Protein AF-A0A0F9JXE2-F1 (afdb_monomer_lite)

Structure (mmCIF, N/CA/C/O backbone):
data_AF-A0A0F9JXE2-F1
#
_entry.id   AF-A0A0F9JXE2-F1
#
loop_
_atom_site.group_PDB
_atom_site.id
_atom_site.type_symbol
_atom_site.label_atom_id
_atom_site.label_alt_id
_atom_site.label_comp_id
_atom_site.label_asym_id
_atom_site.label_entity_id
_atom_site.label_seq_id
_atom_site.pdbx_PDB_ins_code
_atom_site.Cartn_x
_atom_site.Cartn_y
_atom_site.Cartn_z
_atom_site.occupancy
_atom_site.B_iso_or_equiv
_atom_site.auth_seq_id
_atom_site.auth_comp_id
_atom_site.auth_asym_id
_atom_site.auth_atom_id
_atom_site.pdbx_PDB_model_num
ATOM 1 N N . MET A 1 1 ? 1.536 7.521 -36.234 1.00 28.42 1 MET A N 1
ATOM 2 C CA . MET A 1 1 ? 0.753 6.330 -35.836 1.00 28.42 1 MET A CA 1
ATOM 3 C C . MET A 1 1 ? 1.458 5.703 -34.647 1.00 28.42 1 MET A C 1
ATOM 5 O O . MET A 1 1 ? 2.622 5.358 -34.821 1.00 28.42 1 MET A O 1
ATOM 9 N N . PRO A 1 2 ? 0.852 5.616 -33.451 1.00 32.22 2 PRO A N 1
ATOM 10 C CA . PRO A 1 2 ? 1.463 4.840 -32.381 1.00 32.22 2 PRO A CA 1
ATOM 11 C C . PRO A 1 2 ? 1.506 3.359 -32.809 1.00 32.22 2 PRO A C 1
ATOM 13 O O . PRO A 1 2 ? 0.555 2.885 -33.440 1.00 32.22 2 PRO A O 1
ATOM 16 N N . PRO A 1 3 ? 2.621 2.655 -32.565 1.00 32.19 3 PRO A N 1
ATOM 17 C CA . PRO A 1 3 ? 2.825 1.303 -33.065 1.00 32.19 3 PRO A CA 1
ATOM 18 C C . PRO A 1 3 ? 1.839 0.308 -32.437 1.00 32.19 3 PRO A C 1
ATOM 20 O O . PRO A 1 3 ? 1.387 0.473 -31.304 1.00 32.19 3 PRO A O 1
ATOM 23 N N . LYS A 1 4 ? 1.506 -0.726 -33.217 1.00 34.38 4 LYS A N 1
ATOM 24 C CA . LYS A 1 4 ? 0.616 -1.836 -32.856 1.00 34.38 4 LYS A CA 1
ATOM 25 C C . LYS A 1 4 ? 1.119 -2.538 -31.586 1.00 34.38 4 LYS A C 1
ATOM 27 O O . LYS A 1 4 ? 2.244 -3.027 -31.556 1.00 34.38 4 LYS A O 1
ATOM 32 N N . LEU A 1 5 ? 0.268 -2.592 -30.561 1.00 45.66 5 LEU A N 1
ATOM 33 C CA . LEU A 1 5 ? 0.484 -3.345 -29.324 1.00 45.66 5 LEU A CA 1
ATOM 34 C C . LEU A 1 5 ? 0.166 -4.825 -29.563 1.00 45.66 5 LEU A C 1
ATOM 36 O O . LEU A 1 5 ? -1.010 -5.185 -29.591 1.00 45.66 5 LEU A O 1
ATOM 40 N N . GLU A 1 6 ? 1.178 -5.688 -29.683 1.00 35.12 6 GLU A N 1
ATOM 41 C CA . GLU A 1 6 ? 0.973 -7.143 -29.641 1.00 35.12 6 GLU A CA 1
ATOM 42 C C . GLU A 1 6 ? 2.001 -7.878 -28.757 1.00 35.12 6 GLU A C 1
ATOM 44 O O . GLU A 1 6 ? 3.203 -7.800 -28.978 1.00 35.12 6 GLU A O 1
ATOM 49 N N . ARG A 1 7 ? 1.419 -8.569 -27.754 1.00 33.69 7 ARG A N 1
ATOM 50 C CA . ARG A 1 7 ? 1.842 -9.666 -26.839 1.00 33.69 7 ARG A CA 1
ATOM 51 C C . ARG A 1 7 ? 3.230 -9.620 -26.172 1.00 33.69 7 ARG A C 1
ATOM 53 O O . ARG A 1 7 ? 4.247 -9.739 -26.831 1.00 33.69 7 ARG A O 1
ATOM 60 N N . TRP A 1 8 ? 3.308 -9.355 -24.858 1.00 42.47 8 TRP A N 1
ATOM 61 C CA . TRP A 1 8 ? 3.013 -10.214 -23.673 1.00 42.47 8 TRP A CA 1
ATOM 62 C C . TRP A 1 8 ? 4.110 -11.247 -23.360 1.00 42.47 8 TRP A C 1
ATOM 64 O O . TRP A 1 8 ? 4.148 -12.265 -24.038 1.00 42.47 8 TRP A O 1
ATOM 74 N N . ASP A 1 9 ? 4.885 -11.007 -22.282 1.00 34.28 9 ASP A N 1
ATOM 75 C CA . ASP A 1 9 ? 5.182 -11.987 -21.210 1.00 34.28 9 ASP A CA 1
ATOM 76 C C . ASP A 1 9 ? 5.867 -11.326 -19.977 1.00 34.28 9 ASP A C 1
ATOM 78 O O . ASP A 1 9 ? 7.085 -11.344 -19.879 1.00 34.28 9 ASP A O 1
ATOM 82 N N . VAL A 1 10 ? 5.127 -10.697 -19.040 1.00 35.94 10 VAL A N 1
ATOM 83 C CA . VAL A 1 10 ? 5.532 -10.603 -17.609 1.00 35.94 10 VAL A CA 1
ATOM 84 C C . VAL A 1 10 ? 4.312 -10.274 -16.733 1.00 35.94 10 VAL A C 1
ATOM 86 O O . VAL A 1 10 ? 3.715 -9.201 -16.828 1.00 35.94 10 VAL A O 1
ATOM 89 N N . THR A 1 11 ? 3.923 -11.181 -15.844 1.00 41.50 11 THR A N 1
ATOM 90 C CA . THR A 1 11 ? 2.835 -10.964 -14.881 1.00 41.50 11 THR A CA 1
ATOM 91 C C . THR A 1 11 ? 3.242 -10.059 -13.711 1.00 41.50 11 THR A C 1
ATOM 93 O O . THR A 1 11 ? 3.851 -10.529 -12.756 1.00 41.50 11 THR A O 1
ATOM 96 N N . LEU A 1 12 ? 2.803 -8.795 -13.700 1.00 48.03 12 LEU A N 1
ATOM 97 C CA . LEU A 1 12 ? 2.684 -7.990 -12.471 1.00 48.03 12 LEU A CA 1
ATOM 98 C C . LEU A 1 12 ? 1.359 -8.327 -11.762 1.00 48.03 12 LEU A C 1
ATOM 100 O O . LEU A 1 12 ? 0.344 -7.660 -11.941 1.00 48.03 12 LEU A O 1
ATOM 104 N N . LYS A 1 13 ? 1.352 -9.406 -10.970 1.00 50.56 13 LYS A N 1
ATOM 105 C CA . LYS A 1 13 ? 0.188 -9.899 -10.203 1.00 50.56 13 LYS A CA 1
ATOM 106 C C . LYS A 1 13 ? 0.332 -9.549 -8.717 1.00 50.56 13 LYS A C 1
ATOM 108 O O . LYS A 1 13 ? 0.578 -10.425 -7.895 1.00 50.56 13 LYS A O 1
ATOM 113 N N . CYS A 1 14 ? 0.251 -8.259 -8.384 1.00 57.47 14 CYS A N 1
ATOM 114 C CA . CYS A 1 14 ? 0.608 -7.725 -7.062 1.00 57.47 14 CYS A CA 1
ATOM 115 C C . CYS A 1 14 ? -0.203 -8.318 -5.898 1.00 57.47 14 CYS A C 1
ATOM 117 O O . CYS A 1 14 ? -1.222 -7.760 -5.509 1.00 57.47 14 CYS A O 1
ATOM 119 N N . ARG A 1 15 ? 0.297 -9.371 -5.254 1.00 60.06 15 ARG A N 1
ATOM 120 C CA . ARG A 1 15 ? -0.164 -9.812 -3.931 1.00 60.06 15 ARG A CA 1
ATOM 121 C C . ARG A 1 15 ? 0.918 -9.475 -2.909 1.00 60.06 15 ARG A C 1
ATOM 123 O O . ARG A 1 15 ? 2.093 -9.675 -3.175 1.00 60.06 15 ARG A O 1
ATOM 130 N N . GLY A 1 16 ? 0.536 -8.843 -1.802 1.00 57.56 16 GLY A N 1
ATOM 131 C CA . GLY A 1 16 ? 1.442 -8.202 -0.839 1.00 57.56 16 GLY A CA 1
ATOM 132 C C . GLY A 1 16 ? 1.763 -6.753 -1.220 1.00 57.56 16 GLY A C 1
ATOM 133 O O . GLY A 1 16 ? 1.470 -5.846 -0.448 1.00 57.56 16 GLY A O 1
ATOM 134 N N . TYR A 1 17 ? 2.286 -6.516 -2.430 1.00 74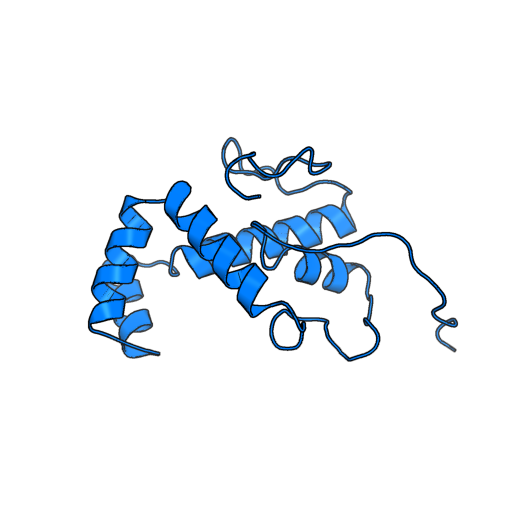.38 17 TYR A N 1
ATOM 135 C CA . TYR A 1 17 ? 2.751 -5.203 -2.924 1.00 74.38 17 TYR A CA 1
ATOM 136 C C . TYR A 1 17 ? 1.698 -4.453 -3.763 1.00 74.38 17 TYR A C 1
ATOM 138 O O . TYR A 1 17 ? 1.968 -4.051 -4.897 1.00 74.38 17 TYR A O 1
ATOM 146 N N . PHE A 1 18 ? 0.475 -4.300 -3.241 1.00 80.81 18 PHE A N 1
ATOM 147 C CA . PHE A 1 18 ? -0.583 -3.513 -3.897 1.00 80.81 18 PHE A CA 1
ATOM 148 C C . PHE A 1 18 ? -0.074 -2.112 -4.282 1.00 80.81 18 PHE A C 1
ATOM 150 O O . PHE A 1 18 ? 0.679 -1.512 -3.519 1.00 80.81 18 PHE A O 1
ATOM 157 N N . GLY A 1 19 ? -0.426 -1.630 -5.479 1.00 80.81 19 GLY A N 1
ATOM 158 C CA . GLY A 1 19 ? 0.057 -0.354 -6.030 1.00 80.81 19 GLY A CA 1
ATOM 159 C C . GLY A 1 19 ? 1.339 -0.437 -6.875 1.00 80.81 19 GLY A C 1
ATOM 160 O O . GLY A 1 19 ? 1.476 0.331 -7.827 1.00 80.81 19 GLY A O 1
ATOM 161 N N . PHE A 1 20 ? 2.225 -1.414 -6.636 1.00 81.69 20 PHE A N 1
ATOM 162 C CA . PHE A 1 20 ? 3.514 -1.529 -7.345 1.00 81.69 20 PHE A CA 1
ATOM 163 C C . PHE A 1 20 ? 3.362 -1.629 -8.869 1.00 81.69 20 PHE A C 1
ATOM 165 O O . PHE A 1 20 ? 3.974 -0.871 -9.621 1.00 81.69 20 PHE A O 1
ATOM 172 N N . GLY A 1 21 ? 2.487 -2.521 -9.343 1.00 76.94 21 GLY A N 1
ATOM 173 C CA . GLY A 1 21 ? 2.238 -2.682 -10.776 1.00 76.94 21 GLY A CA 1
ATOM 174 C C . GLY A 1 21 ? 1.685 -1.416 -11.438 1.00 76.94 21 GLY A C 1
ATOM 175 O O . GLY A 1 21 ? 2.023 -1.135 -12.586 1.00 76.94 21 GLY A O 1
ATOM 176 N N . GLY A 1 22 ? 0.903 -0.619 -10.699 1.00 76.31 22 GLY A N 1
ATOM 177 C CA . GLY A 1 22 ? 0.380 0.666 -11.174 1.00 76.31 22 GLY A CA 1
ATOM 178 C C . GLY A 1 22 ? 1.483 1.709 -11.365 1.00 76.31 22 GLY A C 1
ATOM 179 O O . GLY A 1 22 ? 1.530 2.378 -12.398 1.00 76.31 22 GLY A O 1
ATOM 180 N N . GLY A 1 23 ? 2.427 1.795 -10.422 1.00 81.81 23 GLY A N 1
ATOM 181 C CA . GLY A 1 23 ? 3.602 2.660 -10.555 1.00 81.81 23 GLY A CA 1
ATOM 182 C C . GLY A 1 23 ? 4.482 2.285 -11.750 1.00 81.81 23 GLY A C 1
ATOM 183 O O . GLY A 1 23 ? 4.872 3.149 -12.535 1.00 81.81 23 GLY A O 1
ATOM 184 N N . TYR A 1 24 ? 4.727 0.986 -11.945 1.00 79.81 24 TYR A N 1
ATOM 185 C CA . TYR A 1 24 ? 5.500 0.493 -13.089 1.00 79.81 24 TYR A CA 1
ATOM 186 C C . TYR A 1 24 ? 4.822 0.827 -14.429 1.00 79.81 24 TYR A C 1
ATOM 188 O O . TYR A 1 24 ? 5.458 1.345 -15.350 1.00 79.81 24 TYR A O 1
ATOM 196 N N . ALA A 1 25 ? 3.514 0.565 -14.531 1.00 75.19 25 ALA A N 1
ATOM 197 C CA . ALA A 1 25 ? 2.731 0.816 -15.738 1.00 75.19 25 ALA A CA 1
ATOM 198 C C . ALA A 1 25 ? 2.671 2.305 -16.110 1.00 75.19 25 ALA A C 1
ATOM 200 O O . ALA A 1 25 ? 2.813 2.637 -17.287 1.00 75.19 25 ALA A O 1
ATOM 201 N N . THR A 1 26 ? 2.540 3.186 -15.107 1.00 79.12 26 THR A N 1
ATOM 202 C CA . THR A 1 26 ? 2.533 4.650 -15.279 1.00 79.12 26 THR A CA 1
ATOM 203 C C . THR A 1 26 ? 3.773 5.131 -16.034 1.00 79.12 26 THR A C 1
ATOM 205 O O . THR A 1 26 ? 3.664 5.930 -16.959 1.00 79.12 26 THR A O 1
ATOM 208 N N . VAL A 1 27 ? 4.954 4.615 -15.685 1.00 81.62 27 VAL A N 1
ATOM 209 C CA . VAL A 1 27 ? 6.223 5.016 -16.313 1.00 81.62 27 VAL A CA 1
ATOM 210 C C . VAL A 1 27 ? 6.392 4.417 -17.708 1.00 81.62 27 VAL A C 1
ATOM 212 O O . VAL A 1 27 ? 6.885 5.084 -18.613 1.00 81.62 27 VAL A O 1
ATOM 215 N N . LYS A 1 28 ? 6.003 3.154 -17.906 1.00 75.12 28 LYS A N 1
ATOM 216 C CA . LYS A 1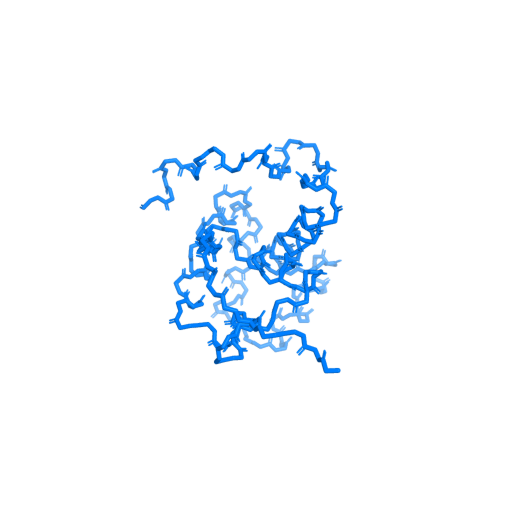 28 ? 6.187 2.473 -19.197 1.00 75.12 28 LYS A CA 1
ATOM 217 C C . LYS A 1 28 ? 5.136 2.836 -20.251 1.00 75.12 28 LYS A C 1
ATOM 219 O O . LYS A 1 28 ? 5.254 2.381 -21.385 1.00 75.12 28 LYS A O 1
ATOM 224 N N . GLY A 1 29 ? 4.123 3.631 -19.901 1.00 65.06 29 GLY A N 1
ATOM 225 C CA . GLY A 1 29 ? 3.048 4.005 -20.823 1.00 65.06 29 GLY A CA 1
ATOM 226 C C . GLY A 1 29 ? 2.207 2.808 -21.275 1.00 65.06 29 GLY A C 1
ATOM 227 O O . GLY A 1 29 ? 1.605 2.842 -22.348 1.00 65.06 29 GLY A O 1
ATOM 228 N N . TYR A 1 30 ? 2.180 1.730 -20.484 1.00 62.09 30 TYR A N 1
ATOM 229 C CA . TYR A 1 30 ? 1.367 0.564 -20.799 1.00 62.09 30 TYR A CA 1
ATOM 230 C C . TYR A 1 30 ? -0.098 0.857 -20.483 1.00 62.09 30 TYR A C 1
ATOM 232 O O . TYR A 1 30 ? -0.499 0.936 -19.324 1.00 62.09 30 TYR A O 1
ATOM 240 N N . ILE A 1 31 ? -0.907 0.968 -21.535 1.00 50.59 31 ILE A N 1
ATOM 241 C CA . ILE A 1 31 ? -2.363 0.907 -21.437 1.00 50.59 31 ILE A CA 1
ATOM 242 C C . ILE A 1 31 ? -2.734 -0.568 -21.569 1.00 50.59 31 ILE A C 1
ATOM 244 O O . ILE A 1 31 ? -2.732 -1.128 -22.667 1.00 50.59 31 ILE A O 1
ATOM 248 N N . TYR A 1 32 ? -3.000 -1.229 -20.444 1.00 51.81 32 TYR A N 1
ATOM 249 C CA . TYR A 1 32 ? -3.560 -2.575 -20.483 1.00 51.81 32 TYR A CA 1
ATOM 250 C C . TYR A 1 32 ? -4.925 -2.517 -21.180 1.00 51.81 32 TYR A C 1
ATOM 252 O O . TYR A 1 32 ? -5.753 -1.653 -20.874 1.00 51.81 32 TYR A O 1
ATOM 260 N N . LYS A 1 33 ? -5.151 -3.421 -22.140 1.00 39.38 33 LYS A N 1
ATOM 261 C CA . LYS A 1 33 ? -6.465 -3.607 -22.768 1.00 39.38 33 LYS A CA 1
ATOM 262 C C . LYS A 1 33 ? -7.478 -3.852 -21.635 1.00 39.38 33 LYS A C 1
ATOM 264 O O . LYS A 1 33 ? -7.171 -4.622 -20.731 1.00 39.38 33 LYS A O 1
ATOM 269 N N . ASP A 1 34 ? -8.602 -3.136 -21.663 1.00 46.31 34 ASP A N 1
ATOM 270 C CA . ASP A 1 34 ? -9.647 -3.070 -20.617 1.00 46.31 34 ASP A CA 1
ATOM 271 C C . ASP A 1 34 ? -9.434 -2.038 -19.484 1.00 46.31 34 ASP A C 1
ATOM 273 O O . ASP A 1 34 ? -10.094 -2.097 -18.451 1.00 46.31 34 ASP A O 1
ATOM 277 N N . ASN A 1 35 ? -8.572 -1.030 -19.680 1.00 40.06 35 ASN A N 1
ATOM 278 C CA . ASN A 1 35 ? -8.419 0.139 -18.790 1.00 40.06 35 ASN A CA 1
ATOM 279 C C . ASN A 1 35 ? -7.988 -0.163 -17.339 1.00 40.06 35 ASN A C 1
ATOM 281 O O . ASN A 1 35 ? -7.987 0.749 -16.511 1.00 40.06 35 ASN A O 1
ATOM 285 N N . ALA A 1 36 ? -7.525 -1.379 -17.029 1.00 46.91 36 ALA A N 1
ATOM 286 C CA . ALA A 1 36 ? -6.919 -1.761 -15.746 1.00 46.91 36 ALA A CA 1
ATOM 287 C C . ALA A 1 36 ? -5.533 -1.129 -15.514 1.00 46.91 36 ALA A C 1
ATOM 289 O O . ALA A 1 36 ? -4.570 -1.807 -15.177 1.00 46.91 36 ALA A O 1
ATOM 290 N N . MET A 1 37 ? -5.418 0.193 -15.681 1.00 43.06 37 MET A N 1
ATOM 291 C CA . MET A 1 37 ? -4.250 0.978 -15.254 1.00 43.06 37 MET A CA 1
ATOM 292 C C . MET A 1 37 ? -4.135 1.051 -13.728 1.00 43.06 37 MET A C 1
ATOM 294 O O . MET A 1 37 ? -3.066 1.312 -13.181 1.00 43.06 37 MET A O 1
ATOM 298 N N . TYR A 1 38 ? -5.242 0.803 -13.036 1.00 49.50 38 TYR A N 1
ATOM 299 C CA . TYR A 1 38 ? -5.394 1.076 -11.625 1.00 49.50 38 TYR A CA 1
ATOM 300 C C . TYR A 1 38 ? -6.093 -0.092 -10.946 1.00 49.50 38 TYR A C 1
ATOM 302 O O . TYR A 1 38 ? -6.964 -0.765 -11.505 1.00 49.50 38 TYR A O 1
ATOM 310 N N . CYS A 1 39 ? -5.753 -0.296 -9.680 1.00 55.69 39 CYS A N 1
ATOM 311 C CA . CYS A 1 39 ? -6.439 -1.271 -8.850 1.00 55.69 39 CYS A CA 1
ATOM 312 C C . CYS A 1 39 ? -7.942 -0.954 -8.669 1.00 55.69 39 CYS A C 1
ATOM 314 O O . CYS A 1 39 ? -8.664 -1.768 -8.121 1.00 55.69 39 CYS A O 1
ATOM 316 N N . ASN A 1 40 ? -8.465 0.178 -9.141 1.00 50.06 40 ASN A N 1
ATOM 317 C CA . ASN A 1 40 ? -9.906 0.445 -9.119 1.00 50.06 40 ASN A CA 1
ATOM 318 C C . ASN A 1 40 ? -10.702 -0.332 -10.193 1.00 50.06 40 ASN A C 1
ATOM 320 O O . ASN A 1 40 ? -11.906 -0.481 -10.027 1.00 50.06 40 ASN A O 1
ATOM 324 N N . VAL A 1 41 ? -10.066 -0.836 -11.262 1.00 56.47 41 VAL A N 1
ATOM 325 C CA . VAL A 1 41 ? -10.740 -1.613 -12.331 1.00 56.47 41 VAL A CA 1
ATOM 326 C C . VAL A 1 41 ? -10.030 -2.934 -12.666 1.00 56.47 41 VAL A C 1
ATOM 328 O O . VAL A 1 41 ? -10.398 -3.635 -13.603 1.00 56.47 41 VAL A O 1
ATOM 331 N N . CYS A 1 42 ? -9.019 -3.310 -11.875 1.00 66.31 42 CYS A N 1
ATOM 332 C CA . CYS A 1 42 ? -8.399 -4.632 -11.938 1.00 66.31 42 CYS A CA 1
ATOM 333 C C . CYS A 1 42 ? -9.337 -5.694 -11.324 1.00 66.31 42 CYS A C 1
ATOM 335 O O . CYS A 1 42 ? -9.750 -5.525 -10.176 1.00 66.31 42 CYS A O 1
ATOM 337 N N . PRO A 1 43 ? -9.627 -6.814 -12.017 1.00 67.44 43 PRO A N 1
ATOM 338 C CA . PRO A 1 43 ? -10.607 -7.810 -11.566 1.00 67.44 43 PRO A CA 1
ATOM 339 C C . PRO A 1 43 ? -10.224 -8.542 -10.270 1.00 67.44 43 PRO A C 1
ATOM 341 O O . PRO A 1 43 ? -11.079 -9.155 -9.644 1.00 67.44 43 PRO A O 1
ATOM 344 N N . ILE A 1 44 ? -8.953 -8.485 -9.858 1.00 71.56 44 ILE A N 1
ATOM 345 C CA . ILE A 1 44 ? -8.454 -9.098 -8.614 1.00 71.56 44 ILE A CA 1
ATOM 346 C C . ILE A 1 44 ? -8.019 -8.057 -7.573 1.00 71.56 44 ILE A C 1
ATOM 348 O O . ILE A 1 44 ? -7.314 -8.385 -6.621 1.00 71.56 44 ILE A O 1
ATOM 352 N N . SER A 1 45 ? -8.369 -6.783 -7.752 1.00 74.69 45 SER A N 1
ATOM 353 C CA . SER A 1 45 ? -7.854 -5.707 -6.901 1.00 74.69 45 SER A CA 1
ATOM 354 C C . SER A 1 45 ? -8.236 -5.837 -5.435 1.00 74.69 45 SER A C 1
ATOM 356 O O . SER A 1 45 ? -7.412 -5.537 -4.573 1.00 74.69 45 SER A O 1
ATOM 358 N N . THR A 1 46 ? -9.446 -6.317 -5.153 1.00 80.25 46 THR A N 1
ATOM 359 C CA . THR A 1 46 ? -9.915 -6.586 -3.795 1.00 80.25 46 THR A CA 1
ATOM 360 C C . THR A 1 46 ? -9.030 -7.622 -3.106 1.00 80.25 46 THR A C 1
ATOM 362 O O . THR A 1 46 ? -8.592 -7.394 -1.980 1.00 80.25 46 THR A O 1
ATOM 365 N N . ASP A 1 47 ? -8.681 -8.713 -3.791 1.00 78.31 47 ASP A N 1
ATOM 366 C CA . ASP A 1 47 ? -7.773 -9.730 -3.249 1.00 78.31 47 ASP A CA 1
ATOM 367 C C . ASP A 1 47 ? -6.382 -9.150 -2.990 1.00 78.31 47 ASP A C 1
ATOM 369 O O . ASP A 1 47 ? -5.803 -9.357 -1.924 1.00 78.31 47 ASP A O 1
ATOM 373 N N . CYS A 1 48 ? -5.859 -8.367 -3.934 1.00 78.19 48 CYS A N 1
ATOM 374 C CA . CYS A 1 48 ? -4.562 -7.715 -3.793 1.00 78.19 48 CYS A CA 1
ATOM 375 C C . CYS A 1 48 ? -4.538 -6.731 -2.610 1.00 78.19 48 CYS A C 1
ATOM 377 O O . CYS A 1 48 ? -3.563 -6.704 -1.853 1.00 78.19 48 CYS A O 1
ATOM 379 N N . TRP A 1 49 ? -5.613 -5.958 -2.423 1.00 84.94 49 TRP A N 1
ATOM 380 C CA . TRP A 1 49 ? -5.783 -5.058 -1.283 1.00 84.94 49 TRP A CA 1
ATOM 381 C C . TRP A 1 49 ? -5.849 -5.828 0.037 1.00 84.94 49 TRP A C 1
ATOM 383 O O . TRP A 1 49 ? -5.162 -5.475 0.993 1.00 84.94 49 TRP A O 1
ATOM 393 N N . ASN A 1 50 ? -6.590 -6.934 0.084 1.00 86.00 50 ASN A N 1
ATOM 394 C CA . ASN A 1 50 ? -6.679 -7.781 1.271 1.00 86.00 50 ASN A CA 1
ATOM 395 C C . ASN A 1 50 ? -5.320 -8.384 1.653 1.00 86.00 50 ASN A C 1
ATOM 397 O O . ASN A 1 50 ? -4.944 -8.371 2.826 1.00 86.00 50 ASN A O 1
ATOM 401 N N . THR A 1 51 ? -4.546 -8.878 0.682 1.00 84.31 51 THR A N 1
ATOM 402 C CA . THR A 1 51 ? -3.184 -9.362 0.950 1.00 84.31 51 THR A CA 1
ATOM 403 C C . THR A 1 51 ? -2.273 -8.231 1.425 1.00 84.31 51 THR A C 1
ATOM 405 O O . THR A 1 51 ? -1.467 -8.428 2.333 1.00 84.31 51 THR A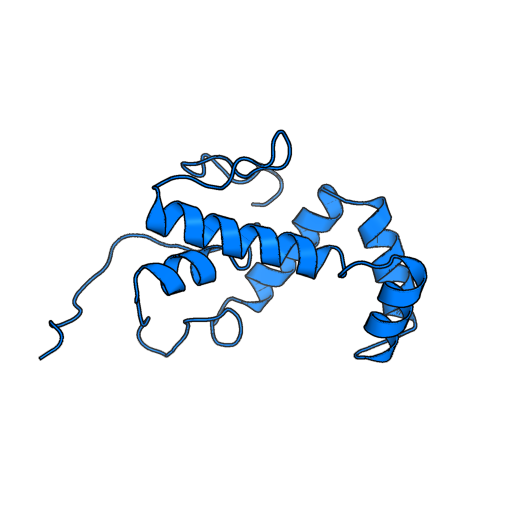 O 1
ATOM 408 N N . HIS A 1 52 ? -2.410 -7.038 0.846 1.00 86.00 52 HIS A N 1
ATOM 409 C CA . HIS A 1 52 ? -1.675 -5.862 1.289 1.00 86.00 52 HIS A CA 1
ATOM 410 C C . HIS A 1 52 ? -1.997 -5.506 2.744 1.00 86.00 52 HIS A C 1
ATOM 412 O O . HIS A 1 52 ? -1.066 -5.374 3.535 1.00 86.00 52 HIS A O 1
ATOM 418 N N . LYS A 1 53 ? -3.279 -5.462 3.134 1.00 89.31 53 LYS A N 1
ATOM 419 C CA . LYS A 1 53 ? -3.677 -5.240 4.532 1.00 89.31 53 LYS A CA 1
ATOM 420 C C . LYS A 1 53 ? -3.013 -6.244 5.474 1.00 89.31 53 LYS A C 1
ATOM 422 O O . LYS A 1 53 ? -2.357 -5.831 6.425 1.00 89.31 53 LYS A O 1
ATOM 427 N N . LYS A 1 54 ? -3.092 -7.545 5.166 1.00 88.19 54 LYS A N 1
ATOM 428 C CA . LYS A 1 54 ? -2.457 -8.607 5.972 1.00 88.19 54 LYS A CA 1
ATOM 429 C C . LYS A 1 54 ? -0.950 -8.402 6.128 1.00 88.19 54 LYS A C 1
ATOM 431 O O . LYS A 1 54 ? -0.405 -8.615 7.205 1.00 88.19 54 LYS A O 1
ATOM 436 N N . ARG A 1 55 ? -0.261 -7.988 5.062 1.00 85.56 55 ARG A N 1
ATOM 437 C CA . ARG A 1 55 ? 1.177 -7.704 5.118 1.00 85.56 55 ARG A CA 1
ATOM 438 C C . ARG A 1 55 ? 1.477 -6.487 5.989 1.00 85.56 55 ARG A C 1
ATOM 440 O O . ARG A 1 55 ? 2.370 -6.553 6.823 1.00 85.56 55 ARG A O 1
ATOM 447 N N . VAL A 1 56 ? 0.753 -5.386 5.798 1.00 88.06 56 VAL A N 1
ATOM 448 C CA . VAL A 1 56 ? 0.962 -4.160 6.583 1.00 88.06 56 VAL A CA 1
ATOM 449 C C . VAL A 1 56 ? 0.687 -4.417 8.063 1.00 88.06 56 VAL A C 1
ATOM 451 O O . VAL A 1 56 ? 1.455 -3.953 8.893 1.00 88.06 56 VAL A O 1
ATOM 454 N N . GLN A 1 57 ? -0.312 -5.240 8.395 1.00 91.44 57 GLN A N 1
ATOM 455 C CA . GLN A 1 57 ? -0.564 -5.686 9.770 1.00 91.44 57 GLN A CA 1
ATOM 456 C C . GLN A 1 57 ? 0.623 -6.441 10.379 1.00 91.44 57 GLN A C 1
ATOM 458 O O . GLN A 1 57 ? 0.935 -6.247 11.546 1.00 91.44 57 GLN A O 1
ATOM 463 N N . LYS A 1 58 ? 1.326 -7.268 9.596 1.00 87.06 58 LYS A N 1
ATOM 464 C CA . LYS A 1 58 ? 2.552 -7.939 10.059 1.00 87.06 58 LYS A CA 1
ATOM 465 C C . LYS A 1 58 ? 3.732 -6.973 10.207 1.00 87.06 58 LYS A C 1
ATOM 467 O O . LYS A 1 58 ? 4.537 -7.143 11.113 1.00 87.06 58 LYS A O 1
ATOM 472 N N . MET A 1 59 ? 3.845 -5.979 9.323 1.00 84.50 59 MET A N 1
ATOM 473 C CA . MET A 1 59 ? 4.935 -4.994 9.349 1.00 84.50 59 MET A CA 1
ATOM 474 C C . MET A 1 59 ? 4.774 -3.957 10.466 1.00 84.50 59 MET A C 1
ATOM 476 O O . MET A 1 59 ? 5.763 -3.540 11.057 1.00 84.50 59 MET A O 1
ATOM 480 N N . LEU A 1 60 ? 3.541 -3.515 10.716 1.00 90.50 60 LEU A N 1
ATOM 481 C CA . LEU A 1 60 ? 3.192 -2.406 11.605 1.00 90.50 60 LEU A CA 1
ATOM 482 C C . LEU A 1 60 ? 2.020 -2.816 12.524 1.00 90.50 60 LEU A C 1
ATOM 484 O O . LEU A 1 60 ? 0.932 -2.236 12.430 1.00 90.50 60 LEU A O 1
ATOM 488 N N . PRO A 1 61 ? 2.191 -3.839 13.382 1.00 92.38 61 PRO A N 1
ATOM 489 C CA . PRO A 1 61 ? 1.085 -4.442 14.131 1.00 92.38 61 PRO A CA 1
ATOM 490 C C . PRO A 1 61 ? 0.390 -3.459 15.075 1.00 92.38 61 PRO A C 1
ATOM 492 O O . PRO A 1 61 ? -0.834 -3.391 15.089 1.00 92.38 61 PRO A O 1
ATOM 495 N N . GLU A 1 62 ? 1.148 -2.64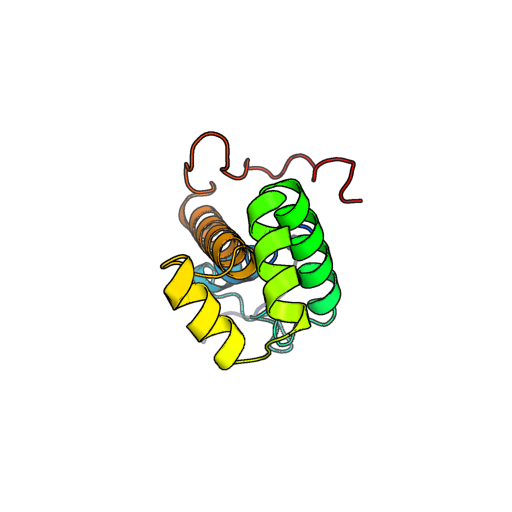7 15.809 1.00 94.94 62 GLU A N 1
ATOM 496 C CA . GLU A 1 62 ? 0.588 -1.677 16.761 1.00 94.94 62 GLU A CA 1
ATOM 497 C C . GLU A 1 62 ? -0.168 -0.551 16.043 1.00 94.94 62 GLU A C 1
ATOM 499 O O . GLU A 1 62 ? -1.318 -0.257 16.369 1.00 94.94 62 GLU A O 1
ATOM 504 N N . LEU A 1 63 ? 0.439 0.024 14.999 1.00 94.44 63 LEU A N 1
ATOM 505 C CA . LEU A 1 63 ? -0.154 1.131 14.245 1.00 94.44 63 LEU A CA 1
ATOM 506 C C . LEU A 1 63 ? -1.416 0.696 13.486 1.00 94.44 63 LEU A C 1
ATOM 508 O O . LEU A 1 63 ? -2.401 1.429 13.430 1.00 94.44 63 LEU A O 1
ATOM 512 N N . THR A 1 64 ? -1.412 -0.513 12.915 1.00 96.50 64 THR A N 1
ATOM 513 C CA . THR A 1 64 ? -2.606 -1.061 12.256 1.00 96.50 64 THR A CA 1
ATOM 514 C C . THR A 1 64 ? -3.694 -1.442 13.251 1.00 96.50 64 THR A C 1
ATOM 516 O O . THR A 1 64 ? -4.859 -1.189 12.959 1.00 96.50 64 THR A O 1
ATOM 519 N N . ALA A 1 65 ? -3.355 -1.984 14.425 1.00 97.44 65 ALA A N 1
ATOM 520 C CA . ALA A 1 65 ? -4.336 -2.255 15.474 1.00 97.44 65 ALA A CA 1
ATOM 521 C C . ALA A 1 65 ? -5.039 -0.968 15.932 1.00 97.44 65 ALA A C 1
ATOM 523 O O . ALA A 1 65 ? -6.268 -0.937 15.998 1.00 97.44 65 ALA A O 1
ATOM 524 N N . HIS A 1 66 ? -4.277 0.107 16.154 1.00 97.31 66 HIS A N 1
ATOM 525 C CA . HIS A 1 66 ? -4.824 1.414 16.514 1.00 97.31 66 HIS A CA 1
ATOM 526 C C . HIS A 1 66 ? -5.760 1.969 15.423 1.00 97.31 66 HIS A C 1
ATOM 528 O O . HIS A 1 66 ? -6.886 2.375 15.715 1.00 97.31 66 HIS A O 1
ATOM 534 N N . PHE A 1 67 ? -5.355 1.901 14.148 1.00 97.00 67 PHE A N 1
ATOM 535 C CA . PHE A 1 67 ? -6.210 2.341 13.040 1.00 97.00 67 PHE A CA 1
ATOM 536 C C . PHE A 1 67 ? -7.518 1.540 12.954 1.00 97.00 67 PHE A C 1
ATOM 538 O O . PHE A 1 67 ? -8.590 2.116 12.773 1.00 97.00 67 PHE A O 1
ATOM 545 N N . GLU A 1 68 ? -7.456 0.213 13.097 1.00 97.00 68 GLU A N 1
ATOM 546 C CA . GLU A 1 68 ? -8.644 -0.651 13.035 1.00 97.00 68 GLU A CA 1
ATOM 547 C C . GLU A 1 68 ? -9.587 -0.422 14.233 1.00 97.00 68 GLU A C 1
ATOM 549 O O . GLU A 1 68 ? -10.807 -0.466 14.067 1.00 97.00 68 GLU A O 1
ATOM 554 N N . GLU A 1 69 ? -9.064 -0.093 15.419 1.00 97.31 69 GLU A N 1
ATOM 555 C CA . GLU A 1 69 ? -9.878 0.293 16.581 1.00 97.31 69 GLU A CA 1
ATOM 556 C C . GLU A 1 69 ? -10.666 1.592 16.330 1.00 97.31 69 GLU A C 1
ATOM 558 O O . GLU A 1 69 ? -11.830 1.729 16.730 1.00 97.31 69 GLU A O 1
ATOM 563 N N . MET A 1 70 ? -10.053 2.563 15.649 1.00 96.88 70 MET A N 1
ATOM 564 C CA . MET A 1 70 ? -10.751 3.774 15.213 1.00 96.88 70 MET A CA 1
ATOM 565 C C . MET A 1 70 ? -11.774 3.457 14.117 1.00 96.88 70 MET A C 1
ATOM 567 O O . MET A 1 70 ? -12.916 3.914 14.190 1.00 96.88 70 MET A O 1
ATOM 571 N N . ALA A 1 71 ? -11.405 2.627 13.137 1.00 95.44 71 ALA A N 1
ATOM 572 C CA . ALA A 1 71 ? -12.261 2.244 12.013 1.00 95.44 71 ALA A CA 1
ATOM 573 C C . ALA A 1 71 ? -13.487 1.406 12.423 1.00 95.44 71 ALA A C 1
ATOM 575 O O . ALA A 1 71 ? -14.497 1.383 11.715 1.00 95.44 71 ALA A O 1
ATOM 576 N N . ALA A 1 72 ? -13.441 0.747 13.584 1.00 97.06 72 ALA A N 1
ATOM 577 C CA . ALA A 1 72 ? -14.602 0.082 14.173 1.00 97.06 72 ALA A CA 1
ATOM 578 C C . ALA A 1 72 ? -15.710 1.072 14.587 1.00 97.06 72 ALA A C 1
ATOM 580 O O . ALA A 1 72 ? -16.876 0.686 14.683 1.00 97.06 72 ALA A O 1
ATOM 581 N N . ARG A 1 73 ? -15.357 2.343 14.825 1.00 97.12 73 ARG A N 1
ATOM 582 C CA . ARG A 1 73 ? -16.254 3.392 15.340 1.00 97.12 73 ARG A CA 1
ATOM 583 C C . ARG A 1 73 ? -16.534 4.495 14.322 1.00 97.12 73 ARG A C 1
ATOM 585 O O . ARG A 1 73 ? -17.632 5.041 14.310 1.00 97.12 73 ARG A O 1
ATOM 592 N N . LEU A 1 74 ? -15.558 4.811 13.475 1.00 96.38 74 LEU A N 1
ATOM 593 C CA . LEU A 1 74 ? -15.604 5.894 12.494 1.00 96.38 74 LEU A CA 1
ATOM 594 C C . LEU A 1 74 ? -15.465 5.342 11.075 1.00 96.38 74 LEU A C 1
ATOM 596 O O . LEU A 1 74 ? -14.844 4.305 10.853 1.00 96.38 74 LEU A O 1
ATOM 600 N N . LYS A 1 75 ? -16.016 6.049 10.084 1.00 91.81 75 LYS A N 1
ATOM 601 C CA . LYS A 1 75 ? -15.918 5.661 8.669 1.00 91.81 75 LYS A CA 1
ATOM 602 C C . LYS A 1 75 ? -15.668 6.866 7.773 1.00 91.81 75 LYS A C 1
ATOM 604 O O . LYS A 1 75 ? -15.970 8.001 8.130 1.00 91.81 75 LYS A O 1
ATOM 609 N N . GLY A 1 76 ? -15.159 6.597 6.572 1.00 92.00 76 GLY A N 1
ATOM 610 C CA . GLY A 1 76 ? -14.995 7.612 5.533 1.00 92.00 76 GLY A CA 1
ATOM 611 C C . GLY A 1 76 ? -14.152 8.794 6.011 1.00 92.00 76 GLY A C 1
ATOM 612 O O . GLY A 1 76 ? -13.106 8.602 6.622 1.00 92.00 76 GLY A O 1
ATOM 613 N N . LYS A 1 77 ? -14.618 10.017 5.738 1.00 94.75 77 LYS A N 1
ATOM 614 C CA . LYS A 1 77 ? -13.874 11.245 6.046 1.00 94.75 77 LYS A CA 1
ATOM 615 C C . LYS A 1 77 ? -13.599 11.421 7.544 1.00 94.75 77 LYS A C 1
ATOM 617 O O . LYS A 1 77 ? -12.496 11.810 7.898 1.00 94.75 77 LYS A O 1
ATOM 622 N N . GLU A 1 78 ? -14.561 11.100 8.406 1.00 96.38 78 GLU A N 1
ATOM 623 C CA . GLU A 1 78 ? -14.425 11.286 9.859 1.00 96.38 78 GLU A CA 1
ATOM 624 C C . GLU A 1 78 ? -13.284 10.450 10.442 1.00 96.38 78 GLU A C 1
ATOM 626 O O . GLU A 1 78 ? -12.525 10.934 11.276 1.00 96.38 78 GLU A O 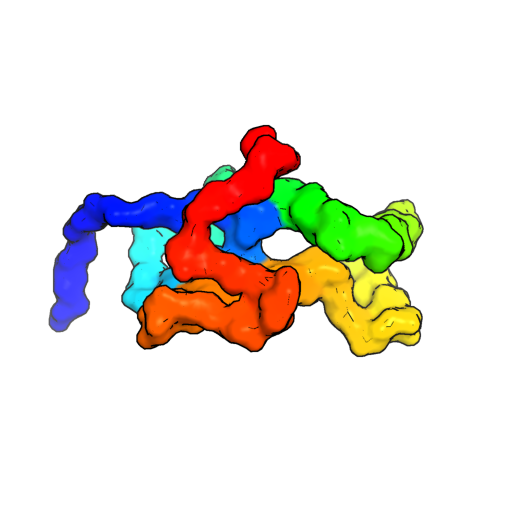1
ATOM 631 N N . LEU A 1 79 ? -13.127 9.213 9.959 1.00 96.56 79 LEU A N 1
ATOM 632 C CA . LEU A 1 79 ? -12.007 8.351 10.333 1.00 96.56 79 LEU A CA 1
ATOM 633 C C . LEU A 1 79 ? -10.666 8.973 9.926 1.00 96.56 79 LEU A C 1
ATOM 635 O O . LEU A 1 79 ? -9.743 9.012 10.733 1.00 96.56 79 LEU A O 1
ATOM 639 N N . ILE A 1 80 ? -10.567 9.463 8.688 1.00 94.19 80 ILE A N 1
ATOM 640 C CA . ILE A 1 80 ? -9.328 10.049 8.161 1.00 94.19 80 ILE A CA 1
ATOM 641 C C . ILE A 1 80 ? -8.965 11.334 8.909 1.00 94.19 80 ILE A C 1
ATOM 643 O O . ILE A 1 80 ? -7.811 11.506 9.292 1.00 94.19 80 ILE A O 1
ATOM 647 N N . ASP A 1 81 ? -9.938 12.209 9.163 1.00 96.44 81 ASP A N 1
ATOM 648 C CA . ASP A 1 81 ? -9.715 13.450 9.907 1.00 96.44 81 ASP A CA 1
ATOM 649 C C . ASP A 1 81 ? -9.266 13.164 11.348 1.00 96.44 81 ASP A C 1
ATOM 651 O O . ASP A 1 81 ? -8.334 13.798 11.843 1.00 96.44 81 ASP A O 1
ATOM 655 N N . ALA A 1 82 ? -9.912 12.205 12.023 1.00 96.88 82 ALA A N 1
ATOM 656 C CA . ALA A 1 82 ? -9.551 11.812 13.381 1.00 96.88 82 ALA A CA 1
ATOM 657 C C . ALA A 1 82 ? -8.144 11.202 13.433 1.00 96.88 82 ALA A C 1
ATOM 659 O O . ALA A 1 82 ? -7.341 11.603 14.272 1.00 96.88 82 ALA A O 1
ATOM 660 N N . TRP A 1 83 ? -7.829 10.295 12.502 1.00 96.88 83 TRP A N 1
ATOM 661 C CA . TRP A 1 83 ? -6.502 9.694 12.395 1.00 96.88 83 TRP A CA 1
ATOM 662 C C . TRP A 1 83 ? -5.421 10.752 12.185 1.00 96.88 83 TRP A C 1
ATOM 664 O O . TRP A 1 83 ? -4.426 10.767 12.905 1.00 96.88 83 TRP A O 1
ATOM 674 N N . TRP A 1 84 ? -5.635 11.663 11.231 1.00 95.75 84 TRP A N 1
ATOM 675 C CA . TRP A 1 84 ? -4.683 12.726 10.926 1.00 95.75 84 TRP A CA 1
ATOM 676 C C . TRP A 1 84 ? -4.484 13.670 12.111 1.00 95.75 84 TRP A C 1
ATOM 678 O O . TRP A 1 84 ? -3.365 14.086 12.383 1.00 95.75 84 TRP A O 1
ATOM 688 N N . LYS A 1 85 ? -5.555 13.995 12.842 1.00 97.19 85 LYS A N 1
ATOM 689 C CA . LYS A 1 85 ? -5.467 14.834 14.041 1.00 97.19 85 LYS A CA 1
ATOM 690 C C . LYS A 1 85 ? -4.623 14.191 15.146 1.00 97.19 85 LYS A C 1
ATOM 692 O O . LYS A 1 85 ? -3.961 14.915 15.879 1.00 97.19 85 LYS A O 1
ATOM 697 N N . GLU A 1 86 ? -4.692 12.872 15.300 1.00 96.62 86 GLU A N 1
ATOM 698 C CA . GLU A 1 86 ? -3.987 12.146 16.363 1.00 96.62 86 GLU A CA 1
ATOM 699 C C . GLU A 1 86 ? -2.546 11.781 15.982 1.00 96.62 86 GLU A C 1
ATOM 701 O O . GLU A 1 86 ? -1.654 11.866 16.819 1.00 96.62 86 GLU A O 1
ATOM 706 N N . ASN A 1 87 ? -2.311 11.414 14.720 1.00 95.06 87 ASN A N 1
ATOM 707 C CA . ASN A 1 87 ? -1.049 10.819 14.275 1.00 95.06 87 ASN A CA 1
ATOM 708 C C . ASN A 1 87 ? -0.259 11.698 13.288 1.00 95.06 87 ASN A C 1
ATOM 710 O O . ASN A 1 87 ? 0.875 11.363 12.958 1.00 95.06 87 ASN A O 1
ATOM 714 N N . GLU A 1 88 ? -0.850 12.784 12.774 1.00 94.88 88 GLU A N 1
ATOM 715 C CA . GLU A 1 88 ? -0.240 13.723 11.811 1.00 94.88 88 GLU A CA 1
ATOM 716 C C . GLU A 1 88 ? 0.330 13.055 10.542 1.00 94.88 88 GLU A C 1
ATOM 718 O O . GLU A 1 88 ? 1.254 13.559 9.899 1.00 94.88 88 GLU A O 1
ATOM 723 N N . MET A 1 89 ? -0.229 11.905 10.155 1.00 91.25 89 MET A N 1
ATOM 724 C CA . MET A 1 89 ? 0.227 11.115 9.012 1.00 91.25 89 MET A CA 1
ATOM 725 C C . MET A 1 89 ? -0.918 10.364 8.328 1.00 91.25 89 MET A C 1
ATOM 727 O O . MET A 1 89 ? -2.011 10.222 8.874 1.00 91.25 89 MET A O 1
ATOM 731 N N . ALA A 1 90 ? -0.668 9.852 7.119 1.00 90.94 90 ALA A N 1
ATOM 732 C CA . ALA A 1 90 ? -1.607 8.968 6.428 1.00 90.94 90 ALA A CA 1
ATOM 733 C C . ALA A 1 90 ? -1.785 7.639 7.185 1.00 90.94 90 ALA A C 1
ATOM 735 O O . ALA A 1 90 ? -0.907 7.236 7.951 1.00 90.94 90 ALA A O 1
ATOM 736 N N . ASP A 1 91 ? -2.899 6.937 6.958 1.00 94.44 91 ASP A N 1
ATOM 737 C CA . ASP A 1 91 ? -3.110 5.617 7.558 1.00 94.44 91 ASP A CA 1
ATOM 738 C C . ASP A 1 91 ? -2.044 4.609 7.083 1.00 94.44 91 ASP A C 1
ATOM 740 O O . ASP A 1 91 ? -1.509 4.738 5.970 1.00 94.44 91 ASP A O 1
ATOM 744 N N . PRO A 1 92 ? -1.707 3.596 7.904 1.00 92.75 92 PRO A N 1
ATOM 745 C CA . PRO A 1 92 ? -0.604 2.686 7.611 1.00 92.75 92 PRO A CA 1
ATOM 746 C C . PRO A 1 92 ? -0.772 1.940 6.283 1.00 92.75 92 PRO A C 1
ATOM 748 O O . PRO A 1 92 ? 0.221 1.664 5.606 1.00 92.75 92 PRO A O 1
ATOM 751 N N . TYR A 1 93 ? -2.005 1.626 5.878 1.00 92.31 93 TYR A N 1
ATOM 752 C CA . TYR A 1 93 ? -2.252 0.914 4.629 1.00 92.31 93 TYR A CA 1
ATOM 753 C C . TYR A 1 93 ? -1.975 1.819 3.427 1.00 92.31 93 TYR A C 1
ATOM 755 O O . TYR A 1 93 ? -1.226 1.450 2.522 1.00 92.31 93 TYR A O 1
ATOM 763 N N . ILE A 1 94 ? -2.510 3.040 3.429 1.00 91.12 94 ILE A N 1
ATOM 764 C CA . ILE A 1 94 ? -2.277 3.996 2.344 1.00 91.12 94 ILE A CA 1
ATOM 765 C C . ILE A 1 94 ? -0.811 4.430 2.274 1.00 91.12 94 ILE A C 1
ATOM 767 O O . ILE A 1 94 ? -0.262 4.492 1.172 1.00 91.12 94 ILE A O 1
ATOM 771 N N . MET A 1 95 ? -0.145 4.645 3.411 1.00 90.94 95 MET A N 1
ATOM 772 C CA . MET A 1 95 ? 1.281 4.983 3.446 1.00 90.94 95 MET A CA 1
ATOM 773 C C . MET A 1 95 ? 2.133 3.910 2.751 1.00 90.94 95 MET A C 1
ATOM 775 O O . MET A 1 95 ? 2.929 4.214 1.858 1.00 90.94 95 MET A O 1
ATOM 779 N N . VAL A 1 96 ? 1.946 2.638 3.114 1.00 88.44 96 VAL A N 1
ATOM 780 C CA . VAL A 1 96 ? 2.724 1.541 2.523 1.00 88.44 96 VAL A CA 1
ATOM 781 C C . VAL A 1 96 ? 2.336 1.307 1.056 1.00 88.44 96 VAL A C 1
ATOM 783 O O . VAL A 1 96 ? 3.192 0.966 0.239 1.00 88.44 96 VAL A O 1
ATOM 786 N N . ASN A 1 97 ? 1.068 1.503 0.684 1.00 88.25 97 ASN A N 1
ATOM 787 C CA . ASN A 1 97 ? 0.639 1.477 -0.716 1.00 88.25 97 ASN A CA 1
ATOM 788 C C . ASN A 1 97 ? 1.367 2.549 -1.552 1.00 88.25 97 ASN A C 1
ATOM 790 O O . ASN A 1 97 ? 1.894 2.236 -2.620 1.00 88.25 97 ASN A O 1
ATOM 794 N N . GLY A 1 98 ? 1.470 3.781 -1.041 1.00 89.19 98 GLY A N 1
ATOM 795 C CA . GLY A 1 98 ? 2.232 4.862 -1.675 1.00 89.19 98 GLY A CA 1
ATOM 796 C C . GLY A 1 98 ? 3.695 4.483 -1.917 1.00 89.19 98 GLY A C 1
ATOM 797 O O . GLY A 1 98 ? 4.196 4.630 -3.032 1.00 89.19 98 GLY A O 1
ATOM 798 N N . GLY A 1 99 ? 4.350 3.884 -0.917 1.00 89.00 99 GLY A N 1
ATOM 799 C CA . GLY A 1 99 ? 5.711 3.356 -1.057 1.00 89.00 99 GLY A CA 1
ATOM 800 C C . GLY A 1 99 ? 5.848 2.318 -2.179 1.00 89.00 99 GLY A C 1
ATOM 801 O O . GLY A 1 99 ? 6.759 2.421 -3.000 1.00 89.00 99 GLY A O 1
ATOM 802 N N . ASN A 1 100 ? 4.902 1.376 -2.282 1.00 86.12 100 ASN A N 1
ATOM 803 C CA . ASN A 1 100 ? 4.918 0.367 -3.347 1.00 86.12 100 ASN A CA 1
ATOM 804 C C . ASN A 1 100 ? 4.767 1.003 -4.743 1.00 86.12 100 ASN A C 1
ATOM 806 O O . ASN A 1 100 ? 5.430 0.561 -5.680 1.00 86.12 100 ASN A O 1
ATOM 810 N N . ILE A 1 101 ? 3.904 2.018 -4.902 1.00 87.19 101 ILE A N 1
ATOM 811 C CA . ILE A 1 101 ? 3.734 2.747 -6.175 1.00 87.19 101 ILE A CA 1
ATOM 812 C C . ILE A 1 101 ? 5.064 3.378 -6.590 1.00 87.19 101 ILE A C 1
ATOM 814 O O . ILE A 1 101 ? 5.514 3.198 -7.723 1.00 87.19 101 ILE A O 1
ATOM 818 N N . GLU A 1 102 ? 5.717 4.077 -5.665 1.00 89.62 102 GLU A N 1
ATOM 819 C CA . GLU A 1 102 ? 7.012 4.703 -5.911 1.00 89.62 102 GLU A CA 1
ATOM 820 C C . GLU A 1 102 ? 8.098 3.692 -6.296 1.00 89.62 102 GLU A C 1
ATOM 822 O O . GLU A 1 102 ? 8.917 3.967 -7.175 1.00 89.62 102 GLU A O 1
ATOM 827 N N . ASP A 1 103 ? 8.100 2.518 -5.667 1.00 86.12 103 ASP A N 1
ATOM 828 C CA . ASP A 1 103 ? 9.046 1.449 -5.981 1.00 86.12 103 ASP A CA 1
ATOM 829 C C . ASP A 1 103 ? 8.785 0.869 -7.377 1.00 86.12 103 ASP A C 1
ATOM 831 O O . ASP A 1 103 ? 9.729 0.653 -8.140 1.00 86.12 103 ASP A O 1
ATOM 835 N N . GLY A 1 104 ? 7.515 0.711 -7.764 1.00 83.44 104 GLY A N 1
ATOM 836 C CA . GLY A 1 104 ? 7.132 0.311 -9.118 1.00 83.44 104 GLY A CA 1
ATOM 837 C C . GLY A 1 104 ? 7.611 1.306 -10.177 1.00 83.44 104 GLY A C 1
ATOM 838 O O . GLY A 1 104 ? 8.182 0.910 -11.198 1.00 83.44 104 GLY A O 1
ATOM 839 N N . MET A 1 105 ? 7.453 2.607 -9.912 1.00 87.06 105 MET A N 1
ATOM 840 C CA . MET A 1 105 ? 7.987 3.667 -10.775 1.00 87.06 105 MET A CA 1
ATOM 841 C C . MET A 1 105 ? 9.522 3.629 -10.855 1.00 87.06 105 MET A C 1
ATOM 843 O O . MET A 1 105 ? 10.087 3.795 -11.938 1.00 87.06 105 MET A O 1
ATOM 847 N N . SER A 1 106 ? 10.209 3.407 -9.729 1.00 88.38 106 SER A N 1
ATOM 848 C CA . SER A 1 106 ? 11.674 3.309 -9.678 1.00 88.38 106 SER A CA 1
ATOM 849 C C . SER A 1 106 ? 12.173 2.134 -10.510 1.00 88.38 106 SER A C 1
ATOM 851 O O . SER A 1 106 ? 13.063 2.304 -11.337 1.00 88.38 106 SER A O 1
ATOM 853 N N . VAL A 1 107 ? 11.549 0.961 -10.383 1.00 83.19 107 VAL A N 1
ATOM 854 C CA . VAL A 1 107 ? 11.926 -0.220 -11.171 1.00 83.19 107 VAL A CA 1
ATOM 855 C C . VAL A 1 107 ? 11.719 0.024 -12.664 1.00 83.19 107 VAL A C 1
ATOM 857 O O . VAL A 1 107 ? 12.572 -0.339 -13.471 1.00 83.19 107 VAL A O 1
ATOM 860 N N . ALA A 1 108 ? 10.636 0.694 -13.057 1.00 82.00 108 ALA A N 1
ATOM 861 C CA . ALA A 1 108 ? 10.405 1.026 -14.458 1.00 82.00 108 ALA A CA 1
ATOM 862 C C . ALA A 1 108 ? 11.439 2.011 -15.038 1.00 82.00 108 ALA A C 1
ATOM 864 O O . ALA A 1 108 ? 11.791 1.884 -16.214 1.00 82.00 108 ALA A O 1
ATOM 865 N N . ASN A 1 109 ? 11.922 2.969 -14.242 1.00 83.62 109 ASN A N 1
ATOM 866 C CA . ASN A 1 109 ? 12.902 3.971 -14.677 1.00 83.62 109 ASN A CA 1
ATOM 867 C C . ASN A 1 109 ? 14.355 3.484 -14.591 1.00 83.62 109 ASN A C 1
ATOM 869 O O . ASN A 1 109 ? 15.149 3.746 -15.488 1.00 83.62 109 ASN A O 1
ATOM 873 N N . ALA A 1 110 ? 14.701 2.796 -13.505 1.00 84.12 110 ALA A N 1
ATOM 874 C CA . ALA A 1 110 ? 16.076 2.527 -13.091 1.00 84.12 110 ALA A CA 1
ATOM 875 C C . ALA A 1 110 ? 16.379 1.034 -12.876 1.00 84.12 110 ALA A C 1
ATOM 877 O O . ALA A 1 110 ? 17.489 0.692 -12.478 1.00 84.12 110 ALA A O 1
ATOM 878 N N . GLY A 1 111 ? 15.408 0.139 -13.091 1.00 81.44 111 GLY A N 1
ATOM 879 C CA . GLY A 1 111 ? 15.591 -1.307 -12.929 1.00 81.44 111 GLY A CA 1
ATOM 880 C C . GLY A 1 111 ? 15.726 -1.785 -11.480 1.00 81.44 111 GLY A C 1
ATOM 881 O O . GLY A 1 111 ? 16.035 -2.951 -11.265 1.00 81.44 111 GLY A O 1
ATOM 882 N N . ARG A 1 112 ? 15.504 -0.911 -10.489 1.00 83.12 112 ARG A N 1
ATOM 883 C CA . ARG A 1 112 ? 15.586 -1.220 -9.052 1.00 83.12 112 ARG A CA 1
ATOM 884 C C . ARG A 1 112 ? 14.616 -0.371 -8.237 1.00 83.12 112 ARG A C 1
ATOM 886 O O . ARG A 1 112 ? 14.247 0.723 -8.665 1.00 83.12 112 ARG A O 1
ATOM 893 N N . VAL A 1 113 ? 14.214 -0.861 -7.071 1.00 83.38 113 VAL A N 1
ATOM 894 C CA . VAL A 1 113 ? 13.361 -0.120 -6.126 1.00 83.38 113 VAL A CA 1
ATOM 895 C C . VAL A 1 113 ? 14.131 1.020 -5.450 1.00 83.38 113 VAL A C 1
ATOM 897 O O . VAL A 1 113 ? 15.349 1.137 -5.623 1.00 83.38 113 VAL A O 1
ATOM 900 N N . LYS A 1 114 ? 13.439 1.869 -4.684 1.00 84.56 114 LYS A N 1
ATOM 901 C CA . LYS A 1 114 ? 14.111 2.899 -3.889 1.00 84.56 114 LYS A CA 1
ATOM 902 C C . LYS A 1 114 ? 14.814 2.265 -2.689 1.00 84.56 114 LYS A C 1
ATOM 904 O O . LYS A 1 114 ? 14.283 1.350 -2.065 1.00 84.56 114 LYS A O 1
ATOM 909 N N . ASP A 1 115 ? 15.984 2.794 -2.344 1.00 82.50 115 ASP A N 1
ATOM 910 C CA . ASP A 1 115 ? 16.643 2.448 -1.088 1.00 82.50 115 ASP A CA 1
ATOM 911 C C . ASP A 1 115 ? 15.890 3.113 0.072 1.00 82.50 115 ASP A C 1
ATOM 913 O O . ASP A 1 115 ? 15.840 4.339 0.182 1.00 82.50 115 ASP A O 1
ATOM 917 N N . ARG A 1 116 ? 15.247 2.287 0.897 1.00 73.75 116 ARG A N 1
ATOM 918 C CA . ARG A 1 116 ? 14.535 2.697 2.116 1.00 73.75 116 ARG A CA 1
ATOM 919 C C . ARG A 1 116 ? 15.139 2.020 3.348 1.00 73.75 116 ARG A C 1
ATOM 921 O O . ARG A 1 116 ? 14.459 1.844 4.360 1.00 73.75 116 ARG A O 1
ATOM 928 N N . GLY A 1 117 ? 16.396 1.586 3.240 1.00 71.25 117 GLY A N 1
ATOM 929 C CA . GLY A 1 117 ? 17.061 0.779 4.250 1.00 71.25 117 GLY A CA 1
ATOM 930 C C . GLY A 1 117 ? 16.328 -0.549 4.500 1.00 71.25 117 GLY A C 1
ATOM 931 O O . GLY A 1 117 ? 15.831 -1.165 3.555 1.00 71.25 117 GLY A O 1
ATOM 932 N N . PRO A 1 118 ? 16.225 -1.007 5.759 1.00 64.44 118 PRO A N 1
ATOM 933 C CA . PRO A 1 118 ? 15.764 -2.359 6.091 1.00 64.44 118 PRO A CA 1
ATOM 934 C C . PRO A 1 118 ? 14.284 -2.632 5.777 1.00 64.44 118 PRO A C 1
ATOM 936 O O . PRO A 1 118 ? 13.852 -3.779 5.835 1.00 64.44 118 PRO A O 1
ATOM 939 N N . PHE A 1 119 ? 13.504 -1.601 5.443 1.00 63.28 119 PHE A N 1
ATOM 940 C CA . PHE A 1 119 ? 12.081 -1.717 5.104 1.00 63.28 119 PHE A CA 1
ATOM 941 C C . PHE A 1 119 ? 11.811 -1.607 3.597 1.00 63.28 119 PHE A C 1
ATOM 943 O O . PHE A 1 119 ? 10.654 -1.621 3.172 1.00 63.28 119 PHE A O 1
ATOM 950 N N . GLY A 1 120 ? 12.867 -1.450 2.791 1.00 62.47 120 GLY A N 1
ATOM 951 C CA . GLY A 1 120 ? 12.772 -1.411 1.339 1.00 62.47 120 GLY A CA 1
ATOM 952 C C . GLY A 1 120 ? 12.427 -2.773 0.745 1.00 62.47 120 GLY A C 1
ATOM 953 O O . GLY A 1 120 ? 12.720 -3.825 1.310 1.00 62.47 120 GLY A O 1
ATOM 954 N N . LEU A 1 121 ? 11.804 -2.750 -0.429 1.00 68.94 121 LEU A N 1
ATOM 955 C CA . LEU A 1 121 ? 11.626 -3.951 -1.237 1.00 68.94 121 LEU A CA 1
ATOM 956 C C . LEU A 1 121 ? 12.980 -4.439 -1.768 1.00 68.94 121 LEU A C 1
ATOM 958 O O . LEU A 1 121 ? 13.889 -3.646 -1.988 1.00 68.94 121 LEU A O 1
ATOM 962 N N . THR A 1 122 ? 13.125 -5.736 -2.017 1.00 65.69 122 THR A N 1
ATOM 963 C CA . THR A 1 122 ? 14.273 -6.277 -2.758 1.00 65.69 122 THR A CA 1
ATOM 964 C C . THR A 1 122 ? 13.893 -6.480 -4.228 1.00 65.69 122 THR A C 1
ATOM 966 O O . THR A 1 122 ? 12.726 -6.706 -4.560 1.00 65.69 122 THR A O 1
ATOM 969 N N . TRP A 1 123 ? 14.865 -6.329 -5.135 1.00 60.84 123 TRP A N 1
ATOM 970 C CA . TRP A 1 123 ? 14.676 -6.546 -6.574 1.00 60.84 123 TRP A CA 1
ATOM 971 C C . TRP A 1 123 ? 15.853 -7.344 -7.175 1.00 60.84 123 TRP A C 1
ATOM 973 O O . TRP A 1 123 ? 16.994 -6.953 -6.917 1.00 60.84 123 TRP A O 1
ATOM 983 N N . PRO A 1 124 ? 15.623 -8.387 -8.006 1.00 62.59 124 PRO A N 1
ATOM 984 C CA . PRO A 1 124 ? 14.317 -8.940 -8.385 1.00 62.59 124 PRO A CA 1
ATOM 985 C C . PRO A 1 124 ? 13.546 -9.452 -7.160 1.00 62.59 124 PRO A C 1
ATOM 987 O O . PRO A 1 124 ? 14.144 -9.738 -6.128 1.00 62.59 124 PRO A O 1
ATOM 990 N N . LEU A 1 125 ? 12.212 -9.474 -7.241 1.00 58.31 125 LEU A N 1
ATOM 991 C CA . LEU A 1 125 ? 11.346 -9.979 -6.167 1.00 58.31 125 LEU A CA 1
ATOM 992 C C . LEU A 1 125 ? 11.568 -11.495 -6.012 1.00 58.31 125 LEU A C 1
ATOM 994 O O . LEU A 1 125 ? 10.812 -12.297 -6.558 1.00 58.31 125 LEU A O 1
ATOM 998 N N . GLU A 1 126 ? 12.630 -11.895 -5.321 1.00 48.88 126 GLU A N 1
ATOM 999 C CA . GLU A 1 126 ? 12.883 -13.287 -4.962 1.00 48.88 126 GLU A CA 1
ATOM 1000 C C . GLU A 1 126 ? 12.014 -13.638 -3.753 1.00 48.88 126 GLU A C 1
ATOM 1002 O O . GLU A 1 126 ? 12.331 -13.307 -2.618 1.00 48.88 126 GLU A O 1
ATOM 1007 N N . GLU A 1 127 ? 10.871 -14.249 -4.071 1.00 44.22 127 GLU A N 1
ATOM 1008 C CA . GLU A 1 127 ? 9.817 -14.760 -3.192 1.00 44.22 127 GLU A CA 1
ATOM 1009 C C . GLU A 1 127 ? 9.171 -13.759 -2.212 1.00 44.22 127 GLU A C 1
ATOM 1011 O O . GLU A 1 127 ? 9.779 -13.156 -1.333 1.00 44.22 127 GLU A O 1
ATOM 1016 N N . LEU A 1 128 ? 7.840 -13.651 -2.316 1.00 42.91 128 LEU A N 1
ATOM 1017 C CA . LEU A 1 128 ? 7.022 -13.186 -1.197 1.00 42.91 128 LEU A CA 1
ATOM 1018 C C . LEU A 1 128 ? 7.392 -13.998 0.055 1.00 42.91 128 LEU A C 1
ATOM 1020 O O . LEU A 1 128 ? 7.550 -15.217 -0.076 1.00 42.91 128 LEU A O 1
ATOM 1024 N N . PRO A 1 129 ? 7.455 -13.375 1.248 1.00 39.75 129 PRO A N 1
ATOM 1025 C CA . PRO A 1 129 ? 7.597 -14.105 2.499 1.00 39.75 129 PRO A CA 1
ATOM 1026 C C . PRO A 1 129 ? 6.648 -15.320 2.507 1.00 39.75 129 PRO A C 1
ATOM 1028 O O . PRO A 1 129 ? 5.477 -15.172 2.129 1.00 39.75 129 PRO A O 1
ATOM 1031 N N . PRO A 1 130 ? 7.135 -16.532 2.835 1.00 40.72 130 PRO A N 1
ATOM 1032 C CA . PRO A 1 130 ? 6.406 -17.790 2.628 1.00 40.72 130 PRO A CA 1
ATOM 1033 C C . PRO A 1 130 ? 5.050 -17.862 3.353 1.00 40.72 130 PRO A C 1
ATOM 1035 O O . PRO A 1 130 ? 4.210 -18.693 3.024 1.00 40.72 130 PRO A O 1
ATOM 1038 N N . ASP A 1 131 ? 4.804 -16.952 4.289 1.00 43.78 131 ASP A N 1
ATOM 1039 C CA . ASP A 1 131 ? 3.581 -16.742 5.057 1.00 43.78 131 ASP A CA 1
ATOM 1040 C C . ASP A 1 131 ? 2.544 -15.812 4.374 1.00 43.78 131 ASP A C 1
ATOM 1042 O O . ASP A 1 131 ? 1.565 -15.402 5.011 1.00 43.78 131 ASP A O 1
ATOM 1046 N N . ILE A 1 132 ? 2.759 -15.444 3.102 1.00 40.94 132 ILE A N 1
ATOM 1047 C CA . ILE A 1 132 ? 1.858 -14.634 2.251 1.00 40.94 132 ILE A CA 1
ATOM 1048 C C . ILE A 1 132 ? 1.353 -15.438 1.019 1.00 40.94 132 ILE A C 1
ATOM 1050 O O . ILE A 1 132 ? 0.740 -14.865 0.114 1.00 40.94 132 ILE A O 1
ATOM 1054 N N . LYS A 1 133 ? 1.576 -16.762 0.970 1.00 36.69 133 LYS A N 1
ATOM 1055 C CA . LYS A 1 133 ? 1.013 -17.662 -0.061 1.00 36.69 133 LYS A CA 1
ATOM 1056 C C . LYS A 1 133 ? -0.437 -18.056 0.241 1.00 36.69 133 LYS A C 1
ATOM 1058 O O . LYS A 1 133 ? -0.748 -18.334 1.419 1.00 36.69 133 LYS A O 1
#

Foldseek 3Di:
DPDDDDDDDDDPPQQLLAQLQLLQCVQVVDCPPQRPSHLVRPPCSVVSLVSNLVNLCVVPVPQSVVLVVLVVPDDDPVSQVVCCVVPVDGRSSVVSNVQSSQQSNCCNVPVGGDCPDPPTQGPPNPDDDPVSD

Organism: NCBI:txid412755

Radius of gyration: 16.51 Å; chains: 1; bounding box: 33×33×53 Å

pLDDT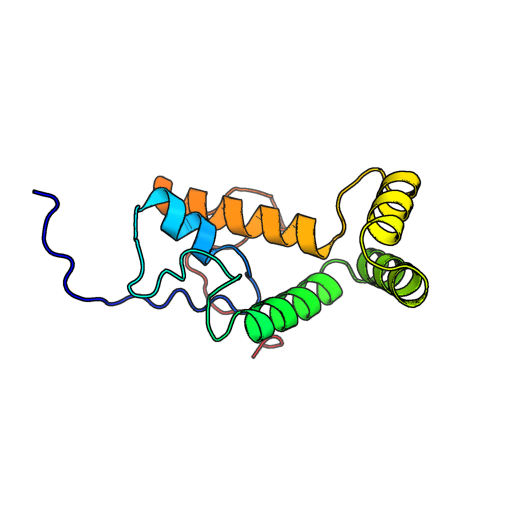: mean 74.13, std 20.57, range [28.42, 97.44]

Secondary structure (DSSP, 8-state):
-PPP----------SSSTTHHHHHHHHHT---TTS-SSTTT-TTHHHHHHHHHHHHHHHSHHHHHHHHHHHTT--HHHHHHHHHHHHSS--HHHHHHHHHHHHHHHHHHHSS---BTBTSPPSS-----GGG-

Sequence (133 aa):
MPPKLERWDVTLKCRGYFGFGGGYATVKGYIYKDNAMYCNVCPISTDCWNTHKKRVQKMLPELTAHFEEMAARLKGKELIDAWWKENEMADPYIMVNGGNIEDGMSVANAGRVKDRGPFGLTWPLEELPPDIK